Protein AF-A0A8T6NYY4-F1 (afdb_monomer_lite)

Radius of gyration: 15.77 Å; chains: 1; bounding box: 34×22×44 Å

Foldseek 3Di:
DAPEAQEPLLDPVNVVVVVVCVVVVHRHQYEYQDQVSCVVSQVVSVHHYHHCNVCCVVVVDPDDPVVLVVVCVVVVHDSVCVVDPPDPD

Secondary structure (DSSP, 8-state):
--S-EEETTTSHHHHHHHHHHHHTT--PEEE-S-HHHHHHHHHHHT---B--HHHHHTTSSPPPHHHHHHHHHHHT--HHHHH-S----

pLDDT: mean 91.57, std 9.47, range [55.62, 98.06]

Structure (mmCIF, N/CA/C/O backbone):
data_AF-A0A8T6NYY4-F1
#
_entry.id   AF-A0A8T6NYY4-F1
#
loop_
_atom_site.group_PDB
_atom_site.id
_atom_site.type_symbol
_atom_site.label_atom_id
_atom_site.label_alt_id
_atom_site.label_comp_id
_atom_site.label_asym_id
_atom_site.label_entity_id
_atom_site.label_seq_id
_atom_site.pdbx_PDB_ins_code
_atom_site.Cartn_x
_atom_site.Cartn_y
_atom_site.Cartn_z
_atom_site.occupancy
_atom_site.B_iso_or_equiv
_atom_site.auth_seq_id
_atom_site.auth_comp_id
_atom_site.auth_asym_id
_atom_site.auth_atom_id
_atom_site.pdbx_PDB_model_num
ATOM 1 N N . MET A 1 1 ? -8.126 -1.788 -15.361 1.00 60.69 1 MET A N 1
ATOM 2 C CA . MET A 1 1 ? -8.037 -2.046 -13.905 1.00 60.69 1 MET A CA 1
ATOM 3 C C . MET A 1 1 ? -6.871 -2.997 -13.684 1.00 60.69 1 MET A C 1
ATOM 5 O O . MET A 1 1 ? -6.628 -3.774 -14.599 1.00 60.69 1 MET A O 1
ATOM 9 N N . PRO A 1 2 ? -6.114 -2.897 -12.578 1.00 78.12 2 PRO A N 1
ATOM 10 C CA . PRO A 1 2 ? -5.014 -3.824 -12.311 1.00 78.12 2 PRO A CA 1
ATOM 11 C C . PRO A 1 2 ? -5.546 -5.250 -12.132 1.00 78.12 2 PRO A C 1
ATOM 13 O O . PRO A 1 2 ? -6.599 -5.433 -11.522 1.00 78.12 2 PRO A O 1
ATOM 16 N N . ASP A 1 3 ? -4.818 -6.237 -12.656 1.00 87.44 3 ASP A N 1
ATOM 17 C CA . ASP A 1 3 ? -5.232 -7.651 -12.620 1.00 87.44 3 ASP A CA 1
ATOM 18 C C . ASP A 1 3 ? -5.175 -8.219 -11.194 1.00 87.44 3 ASP A C 1
ATOM 20 O O . ASP A 1 3 ? -5.965 -9.075 -10.805 1.00 87.44 3 ASP A O 1
ATOM 24 N N . TRP A 1 4 ? -4.205 -7.738 -10.417 1.00 94.94 4 TRP A N 1
ATOM 25 C CA . TRP A 1 4 ? -3.923 -8.144 -9.045 1.00 94.94 4 TRP A CA 1
ATOM 26 C C . TRP A 1 4 ? -3.000 -7.110 -8.378 1.00 94.94 4 TRP A C 1
ATOM 28 O O . TRP A 1 4 ? -2.555 -6.153 -9.013 1.00 94.94 4 TRP A O 1
ATOM 38 N N . MET A 1 5 ? -2.722 -7.276 -7.085 1.00 95.25 5 MET A N 1
ATOM 39 C CA . MET A 1 5 ? -1.848 -6.394 -6.304 1.00 95.25 5 MET A CA 1
ATOM 40 C C . MET A 1 5 ? -0.628 -7.158 -5.793 1.00 95.25 5 MET A C 1
ATOM 42 O O . MET A 1 5 ? -0.777 -8.237 -5.222 1.00 95.25 5 MET A O 1
ATOM 46 N N . LEU A 1 6 ? 0.561 -6.567 -5.927 1.00 95.94 6 LEU A N 1
ATOM 47 C CA . LEU A 1 6 ? 1.774 -7.031 -5.262 1.00 95.94 6 LEU A CA 1
ATOM 48 C C . LEU A 1 6 ? 2.012 -6.193 -4.007 1.00 95.94 6 LEU A C 1
ATOM 50 O O . LEU A 1 6 ? 2.505 -5.068 -4.090 1.00 95.94 6 LEU A O 1
ATOM 54 N N . TYR A 1 7 ? 1.665 -6.741 -2.846 1.00 95.81 7 TYR A N 1
ATOM 55 C CA . TYR A 1 7 ? 2.001 -6.124 -1.567 1.00 95.81 7 TYR A CA 1
ATOM 56 C C . TYR A 1 7 ? 3.421 -6.510 -1.133 1.00 95.81 7 TYR A C 1
ATOM 58 O O . TYR A 1 7 ? 3.795 -7.678 -1.200 1.00 95.81 7 TYR A O 1
ATOM 66 N N . GLY A 1 8 ? 4.205 -5.531 -0.673 1.00 94.50 8 GLY A N 1
ATOM 67 C CA . GLY A 1 8 ? 5.612 -5.730 -0.306 1.00 94.50 8 GLY A CA 1
ATOM 68 C C . GLY A 1 8 ? 6.574 -5.596 -1.490 1.00 94.50 8 GLY A C 1
ATOM 69 O O . GLY A 1 8 ? 7.656 -6.178 -1.477 1.00 94.50 8 GLY A O 1
ATOM 70 N N . ALA A 1 9 ? 6.188 -4.829 -2.513 1.00 94.06 9 ALA A N 1
ATOM 71 C CA . ALA A 1 9 ? 6.931 -4.732 -3.767 1.00 94.06 9 ALA A CA 1
ATOM 72 C C . ALA A 1 9 ? 8.342 -4.116 -3.640 1.00 94.06 9 ALA A C 1
ATOM 74 O O . ALA A 1 9 ? 9.182 -4.431 -4.466 1.00 94.06 9 ALA A O 1
ATOM 75 N N . TYR A 1 10 ? 8.639 -3.315 -2.609 1.00 92.56 10 TYR A N 1
ATOM 76 C CA . TYR A 1 10 ? 9.982 -2.739 -2.374 1.00 92.56 10 TYR A CA 1
ATOM 77 C C . TYR A 1 10 ? 10.919 -3.633 -1.532 1.00 92.56 10 TYR A C 1
ATOM 79 O O . TYR A 1 10 ? 11.968 -3.194 -1.069 1.00 92.56 10 TYR A O 1
ATOM 87 N N . GLY A 1 11 ? 10.522 -4.873 -1.228 1.00 93.25 11 GLY A N 1
ATOM 88 C CA . GLY A 1 11 ? 11.434 -5.866 -0.651 1.00 93.25 11 GLY A CA 1
ATOM 89 C C . GLY A 1 11 ? 12.255 -6.556 -1.742 1.00 93.25 11 GLY A C 1
ATOM 90 O O . GLY A 1 11 ? 11.829 -6.588 -2.889 1.00 93.25 11 GLY A O 1
ATOM 91 N N . TYR A 1 12 ? 13.372 -7.201 -1.389 1.00 94.94 12 TYR A N 1
ATOM 92 C CA . TYR A 1 12 ? 14.263 -7.856 -2.365 1.00 94.94 12 TYR A CA 1
ATOM 93 C C . TYR A 1 12 ? 13.525 -8.773 -3.362 1.00 94.94 12 TYR A C 1
ATOM 95 O O . TYR A 1 12 ? 13.634 -8.626 -4.578 1.00 94.94 12 TYR A O 1
ATOM 103 N N . THR A 1 13 ? 12.706 -9.697 -2.855 1.00 96.62 13 THR A N 1
ATOM 104 C CA . THR A 1 13 ? 11.909 -10.598 -3.701 1.00 96.62 13 THR A CA 1
ATOM 105 C C . THR A 1 13 ? 10.752 -9.875 -4.390 1.00 96.62 13 THR A C 1
ATOM 107 O O . THR A 1 13 ? 10.408 -10.215 -5.522 1.00 96.62 13 THR A O 1
ATOM 110 N N . GLY A 1 14 ? 10.163 -8.872 -3.736 1.00 96.56 14 GLY A N 1
ATOM 111 C CA . GLY A 1 14 ? 9.090 -8.053 -4.297 1.00 96.56 14 GLY A CA 1
ATOM 112 C C . GLY A 1 14 ? 9.544 -7.293 -5.540 1.00 96.56 14 GLY A C 1
ATOM 113 O O . GLY A 1 14 ? 8.848 -7.332 -6.550 1.00 96.56 14 GLY A O 1
ATOM 114 N N . GLU A 1 15 ? 10.739 -6.703 -5.510 1.00 97.44 15 GLU A N 1
ATOM 115 C CA . GLU A 1 15 ? 11.293 -5.945 -6.631 1.00 97.44 15 GLU A CA 1
ATOM 116 C C . GLU A 1 15 ? 11.533 -6.849 -7.838 1.00 97.44 15 GLU A C 1
ATOM 118 O O . GLU A 1 15 ? 11.089 -6.548 -8.948 1.00 97.44 15 GLU A O 1
ATOM 123 N N . LEU A 1 16 ? 12.176 -8.002 -7.621 1.00 98.06 16 LEU A N 1
ATOM 124 C CA . LEU A 1 16 ? 12.396 -8.996 -8.673 1.00 98.06 16 LEU A CA 1
ATOM 125 C C . LEU A 1 16 ? 11.068 -9.503 -9.246 1.00 98.06 16 LEU A C 1
ATOM 127 O O . LEU A 1 16 ? 10.925 -9.625 -10.462 1.00 98.06 16 LEU A O 1
ATOM 131 N N . THR A 1 17 ? 10.077 -9.745 -8.386 1.00 97.88 17 THR A N 1
ATOM 132 C CA . THR A 1 17 ? 8.740 -10.190 -8.802 1.00 97.88 17 THR A CA 1
ATOM 133 C C . THR A 1 17 ? 8.025 -9.117 -9.620 1.00 97.88 17 THR A C 1
ATOM 135 O O . THR A 1 17 ? 7.481 -9.432 -10.676 1.00 97.88 17 THR A O 1
ATOM 138 N N . ALA A 1 18 ? 8.062 -7.853 -9.188 1.00 97.44 18 ALA A N 1
ATOM 139 C CA . ALA A 1 18 ? 7.451 -6.729 -9.892 1.00 97.44 18 ALA A CA 1
ATOM 140 C C . ALA A 1 18 ? 8.048 -6.572 -11.295 1.00 97.44 18 ALA A C 1
ATOM 142 O O . ALA A 1 18 ? 7.319 -6.586 -12.286 1.00 97.44 18 ALA A O 1
ATOM 143 N N . ARG A 1 19 ? 9.383 -6.527 -11.390 1.00 97.81 19 ARG A N 1
ATOM 144 C CA . ARG A 1 19 ? 10.115 -6.432 -12.663 1.00 97.81 19 ARG A CA 1
ATOM 145 C C . ARG A 1 19 ? 9.762 -7.582 -13.594 1.00 97.81 19 ARG A C 1
ATOM 147 O O . ARG A 1 19 ? 9.443 -7.369 -14.761 1.00 97.81 19 ARG A O 1
ATOM 154 N N . ALA A 1 20 ? 9.778 -8.805 -13.073 1.00 98.00 20 ALA A N 1
ATOM 155 C CA . ALA A 1 20 ? 9.530 -9.997 -13.865 1.00 98.00 20 ALA A CA 1
ATOM 156 C C . ALA A 1 20 ? 8.052 -10.137 -14.280 1.00 98.00 20 ALA A C 1
ATOM 158 O O . ALA A 1 20 ? 7.769 -10.732 -15.320 1.00 98.00 20 ALA A O 1
ATOM 159 N N . ALA A 1 21 ? 7.109 -9.605 -13.498 1.00 97.06 21 ALA A N 1
ATOM 160 C CA . ALA A 1 21 ? 5.696 -9.533 -13.861 1.00 97.06 21 ALA A CA 1
ATOM 161 C C . ALA A 1 21 ? 5.465 -8.513 -14.986 1.00 97.06 21 ALA A C 1
ATOM 163 O O . ALA A 1 21 ? 4.842 -8.848 -15.994 1.00 97.06 21 ALA A O 1
ATOM 164 N N . VAL A 1 22 ? 6.023 -7.305 -14.851 1.00 96.44 22 VAL A N 1
ATOM 165 C CA . VAL A 1 22 ? 5.918 -6.242 -15.864 1.00 96.44 22 VAL A CA 1
ATOM 166 C C . VAL A 1 22 ? 6.579 -6.663 -17.176 1.00 96.44 22 VAL A C 1
ATOM 168 O O . VAL A 1 22 ? 5.974 -6.515 -18.235 1.00 96.44 22 VAL A O 1
ATOM 171 N N . ALA A 1 23 ? 7.760 -7.285 -17.120 1.00 97.62 23 ALA A N 1
ATOM 172 C CA . ALA A 1 23 ? 8.446 -7.820 -18.300 1.00 97.62 23 ALA A CA 1
ATOM 173 C C . ALA A 1 23 ? 7.633 -8.902 -19.039 1.00 97.62 23 ALA A C 1
ATOM 175 O O . ALA A 1 23 ? 7.800 -9.090 -20.240 1.00 97.62 23 ALA A O 1
ATOM 176 N N . ARG A 1 24 ? 6.732 -9.601 -18.336 1.00 96.94 24 ARG A N 1
ATOM 177 C CA . ARG A 1 24 ? 5.801 -10.588 -18.911 1.00 96.94 24 ARG A CA 1
ATOM 178 C C . ARG A 1 24 ? 4.460 -9.985 -19.346 1.00 96.94 24 ARG A C 1
ATOM 180 O O . ARG A 1 24 ? 3.574 -10.723 -19.761 1.00 96.94 24 ARG A O 1
ATOM 187 N N . GLY A 1 25 ? 4.301 -8.664 -19.263 1.00 96.12 25 GLY A N 1
ATOM 188 C CA . GLY A 1 25 ? 3.100 -7.947 -19.695 1.00 96.12 25 GLY A CA 1
ATOM 189 C C . GLY A 1 25 ? 1.977 -7.869 -18.658 1.00 96.12 25 GLY A C 1
ATOM 190 O O . GLY A 1 25 ? 0.905 -7.355 -18.978 1.00 96.12 25 GLY A O 1
ATOM 191 N N . HIS A 1 26 ? 2.1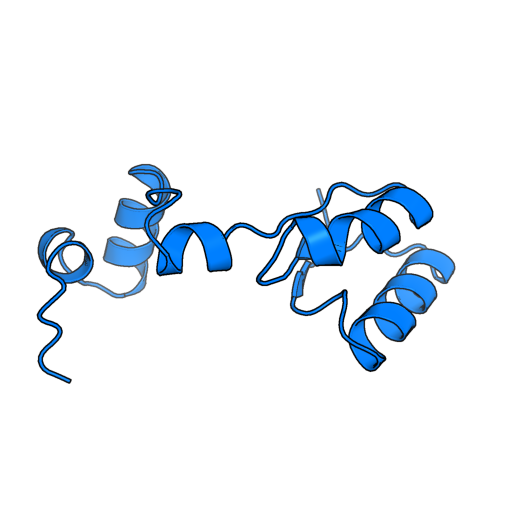96 -8.332 -17.422 1.00 96.19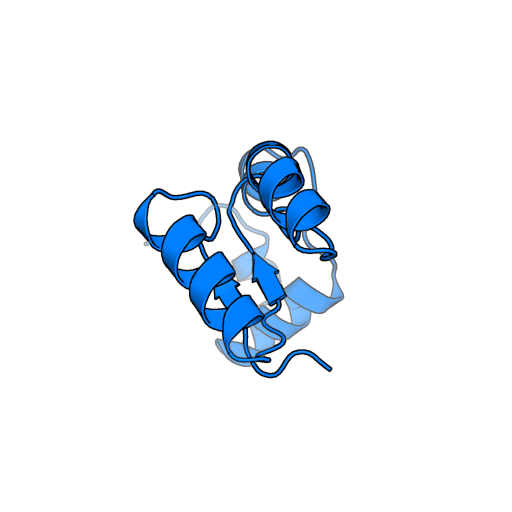 26 HIS A N 1
ATOM 192 C CA . HIS A 1 26 ? 1.217 -8.151 -16.349 1.00 96.19 26 HIS A CA 1
ATOM 193 C C . HIS A 1 26 ? 1.140 -6.689 -15.907 1.00 96.19 26 HIS A C 1
ATOM 195 O O . HIS A 1 26 ? 2.123 -5.947 -15.989 1.00 96.19 26 HIS A O 1
ATOM 201 N N . ARG A 1 27 ? -0.024 -6.293 -15.375 1.00 95.50 27 ARG A N 1
ATOM 202 C CA . ARG A 1 27 ? -0.263 -4.940 -14.852 1.00 95.50 27 ARG A CA 1
ATOM 203 C C . ARG A 1 27 ? -0.667 -4.954 -13.374 1.00 95.50 27 ARG A C 1
ATOM 205 O O . ARG A 1 27 ? -1.816 -4.627 -13.060 1.00 95.50 27 ARG A O 1
ATOM 212 N N . PRO A 1 28 ? 0.232 -5.365 -12.458 1.00 95.62 28 PRO A N 1
ATOM 213 C CA . PRO A 1 28 ? -0.079 -5.388 -11.036 1.00 95.62 28 PRO A CA 1
ATOM 214 C C . PRO A 1 28 ? -0.174 -3.976 -10.452 1.00 95.62 28 PRO A C 1
ATOM 216 O O . PRO A 1 28 ? 0.530 -3.063 -10.871 1.00 95.62 28 PRO A O 1
ATOM 219 N N . LEU A 1 29 ? -0.985 -3.806 -9.413 1.00 95.88 29 LEU A N 1
ATOM 220 C CA . LEU A 1 29 ? -0.878 -2.652 -8.525 1.00 95.88 29 LEU A CA 1
ATOM 221 C C . LEU A 1 29 ? 0.295 -2.877 -7.565 1.00 95.88 29 LEU A C 1
ATOM 223 O O . LEU A 1 29 ? 0.314 -3.872 -6.838 1.00 95.88 29 LEU A O 1
ATOM 227 N N . LEU A 1 30 ? 1.263 -1.961 -7.541 1.00 96.38 30 LEU A N 1
ATOM 228 C CA . LEU A 1 30 ? 2.376 -2.022 -6.595 1.00 96.38 30 LEU A CA 1
ATOM 229 C C . LEU A 1 30 ? 1.948 -1.403 -5.265 1.00 96.38 30 LEU A C 1
ATOM 231 O O . LEU A 1 30 ? 1.599 -0.221 -5.210 1.00 96.38 30 LEU A O 1
ATOM 235 N N . ALA A 1 31 ? 1.980 -2.199 -4.197 1.00 95.81 31 ALA A N 1
ATOM 236 C CA . ALA A 1 31 ? 1.600 -1.769 -2.861 1.00 95.81 31 ALA A CA 1
ATOM 237 C C . ALA A 1 31 ? 2.657 -2.115 -1.811 1.00 95.81 31 ALA A C 1
ATOM 239 O O . ALA A 1 31 ? 3.456 -3.046 -1.948 1.00 95.81 31 ALA A O 1
ATOM 240 N N . GLY A 1 32 ? 2.640 -1.376 -0.709 1.00 94.19 32 GLY A N 1
ATOM 241 C CA . GLY A 1 32 ? 3.517 -1.648 0.420 1.00 94.19 32 GLY A CA 1
ATOM 242 C C . GLY A 1 32 ? 3.195 -0.789 1.632 1.00 94.19 32 GLY A C 1
ATOM 243 O O . GLY A 1 32 ? 2.189 -0.083 1.661 1.00 94.19 32 GLY A O 1
ATOM 244 N N . ARG A 1 33 ? 4.050 -0.857 2.655 1.00 94.69 33 ARG A N 1
ATOM 245 C CA . ARG A 1 33 ? 3.816 -0.120 3.900 1.00 94.69 33 ARG A CA 1
ATOM 246 C C . ARG A 1 33 ? 4.143 1.364 3.757 1.00 94.69 33 ARG A C 1
ATOM 248 O O . ARG A 1 33 ? 3.340 2.192 4.166 1.00 94.69 33 ARG A O 1
ATOM 255 N N . SER 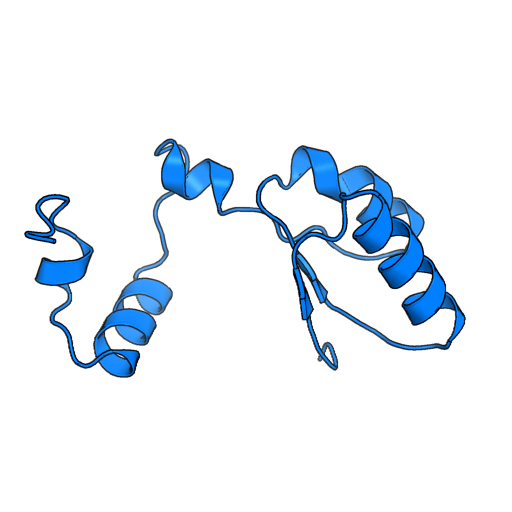A 1 34 ? 5.289 1.673 3.148 1.00 94.75 34 SER A N 1
ATOM 256 C CA . SER A 1 34 ? 5.796 3.033 2.932 1.00 94.75 34 SER A CA 1
ATOM 257 C C . SER A 1 34 ? 5.754 3.393 1.450 1.00 94.75 34 SER A C 1
ATOM 259 O O . SER A 1 34 ? 6.326 2.678 0.626 1.00 94.75 34 SER A O 1
ATOM 261 N N . ARG A 1 35 ? 5.091 4.507 1.119 1.00 94.19 35 ARG A N 1
ATOM 262 C CA . ARG A 1 35 ? 5.086 5.065 -0.237 1.00 94.19 35 ARG A CA 1
ATOM 263 C C . ARG A 1 35 ? 6.483 5.479 -0.677 1.00 94.19 35 ARG A C 1
ATOM 265 O O . ARG A 1 35 ? 6.889 5.076 -1.753 1.00 94.19 35 ARG A O 1
ATOM 272 N N . GLU A 1 36 ? 7.209 6.206 0.168 1.00 94.88 36 GLU A N 1
ATOM 273 C CA . GLU A 1 36 ? 8.560 6.711 -0.120 1.00 94.88 36 GLU A CA 1
ATOM 274 C C . GLU A 1 36 ? 9.509 5.591 -0.568 1.00 94.88 36 GLU A C 1
ATOM 276 O O . GLU A 1 36 ? 10.215 5.726 -1.558 1.00 94.88 36 GLU A O 1
ATOM 281 N N . LYS A 1 37 ? 9.472 4.4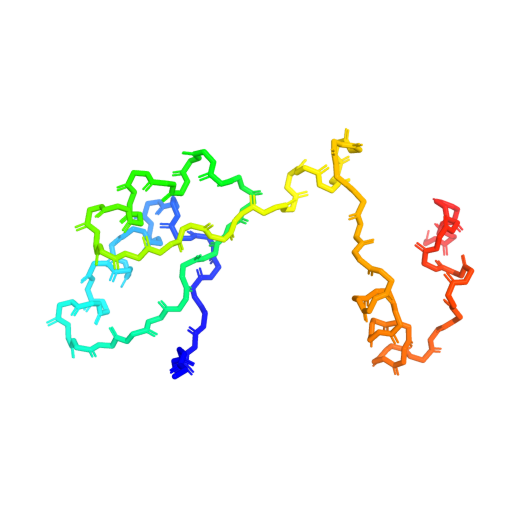34 0.107 1.00 95.38 37 LYS A N 1
ATOM 282 C CA . LYS A 1 37 ? 10.296 3.275 -0.275 1.00 95.38 37 LYS A CA 1
ATOM 283 C C . LYS A 1 37 ? 9.848 2.610 -1.576 1.00 95.38 37 LYS A C 1
ATOM 285 O O . LYS A 1 37 ? 10.646 1.947 -2.225 1.00 95.38 37 LYS A O 1
ATOM 290 N N . LEU A 1 38 ? 8.570 2.730 -1.923 1.00 96.50 38 LEU A N 1
ATOM 291 C CA . LEU A 1 38 ? 7.986 2.114 -3.111 1.00 96.50 38 LEU A CA 1
ATOM 292 C C . LEU A 1 38 ? 8.118 2.988 -4.363 1.00 96.50 38 LEU A C 1
ATOM 294 O O . LEU A 1 38 ? 8.122 2.461 -5.473 1.00 96.50 38 LEU A O 1
ATOM 298 N N . GLU A 1 39 ? 8.191 4.304 -4.181 1.00 96.69 39 GLU A N 1
ATOM 299 C CA . GLU A 1 39 ? 8.171 5.309 -5.245 1.00 96.69 39 GLU A CA 1
ATOM 300 C C . GLU A 1 39 ? 9.265 5.087 -6.301 1.00 96.69 39 GLU A C 1
ATOM 302 O O . GLU A 1 39 ? 8.895 5.020 -7.471 1.00 96.69 39 GLU A O 1
ATOM 307 N N . PRO A 1 40 ? 10.539 4.799 -5.951 1.00 97.06 40 PRO A N 1
ATOM 308 C CA . PRO A 1 40 ? 11.579 4.555 -6.953 1.00 97.06 40 PRO A CA 1
ATOM 309 C C . PRO A 1 40 ? 11.264 3.379 -7.888 1.00 97.06 40 PRO A C 1
ATOM 311 O O . PRO A 1 40 ? 11.402 3.490 -9.104 1.00 97.06 40 PRO A O 1
ATOM 314 N N . LEU A 1 41 ? 10.788 2.255 -7.334 1.00 96.81 41 LEU A N 1
ATOM 315 C CA . LEU A 1 41 ? 10.409 1.080 -8.125 1.00 96.81 41 LEU A CA 1
ATOM 316 C C . LEU A 1 41 ? 9.177 1.362 -8.992 1.00 96.81 41 LEU A C 1
ATOM 318 O O . LEU A 1 41 ? 9.093 0.897 -10.128 1.00 96.81 41 LEU A O 1
ATOM 322 N N . ALA A 1 42 ? 8.196 2.082 -8.445 1.00 96.56 42 ALA A N 1
ATOM 323 C CA . ALA A 1 42 ? 6.984 2.421 -9.174 1.00 96.56 42 ALA A CA 1
ATOM 324 C C . ALA A 1 42 ? 7.293 3.348 -10.354 1.00 96.56 42 ALA A C 1
ATOM 326 O O . ALA A 1 42 ? 6.858 3.054 -11.463 1.00 96.56 42 ALA A O 1
ATOM 327 N N . GLU A 1 43 ? 8.086 4.399 -10.143 1.00 97.25 43 GLU A N 1
ATOM 328 C CA . GLU A 1 43 ? 8.520 5.318 -11.197 1.00 97.25 43 GLU A CA 1
ATOM 329 C C . GLU A 1 43 ? 9.288 4.591 -12.300 1.00 97.25 43 GLU A C 1
ATOM 331 O O . GLU A 1 43 ? 8.954 4.739 -13.476 1.00 97.25 43 GLU A O 1
ATOM 336 N N . GLU A 1 44 ? 10.251 3.743 -11.929 1.00 97.06 44 GLU A N 1
ATOM 337 C CA . GLU A 1 44 ? 11.037 2.965 -12.886 1.00 97.06 44 GLU A CA 1
ATOM 338 C C . GLU A 1 44 ? 10.157 2.085 -13.785 1.00 97.06 44 GLU A C 1
ATOM 340 O O . GLU A 1 44 ? 10.394 1.969 -14.988 1.00 97.06 44 GLU A O 1
ATOM 345 N N . LEU A 1 45 ? 9.125 1.463 -13.212 1.00 96.44 45 LEU A N 1
ATOM 346 C CA . LEU A 1 45 ? 8.237 0.556 -13.936 1.00 96.44 45 LEU A CA 1
ATOM 347 C C . LEU A 1 45 ? 7.045 1.269 -14.603 1.00 96.44 45 LEU A C 1
ATOM 349 O O . LEU A 1 45 ? 6.248 0.606 -15.269 1.00 96.44 45 LEU A O 1
ATOM 353 N N . GLY A 1 46 ? 6.897 2.589 -14.437 1.00 95.62 46 GLY A N 1
ATOM 354 C CA . GLY A 1 46 ? 5.775 3.366 -14.980 1.00 95.62 46 GLY A CA 1
ATOM 355 C C . GLY A 1 46 ? 4.447 3.178 -14.229 1.00 95.62 46 GLY A C 1
ATOM 356 O O . GLY A 1 46 ? 3.376 3.223 -14.834 1.00 95.62 46 GLY A O 1
ATOM 357 N N . TYR A 1 47 ? 4.508 2.943 -12.918 1.00 94.88 47 TYR A N 1
ATOM 358 C CA . TYR A 1 47 ? 3.375 2.754 -12.008 1.00 94.88 47 TYR A CA 1
ATOM 359 C C . TYR A 1 47 ? 3.256 3.899 -10.994 1.00 94.88 47 TYR A C 1
ATOM 361 O O . TYR A 1 47 ? 4.155 4.711 -10.806 1.00 94.88 47 TYR A O 1
ATOM 369 N N . THR A 1 48 ? 2.129 3.933 -10.283 1.00 92.94 48 THR A N 1
ATOM 370 C CA . THR A 1 48 ? 1.945 4.771 -9.091 1.00 92.94 48 THR A CA 1
ATOM 371 C C . THR A 1 48 ? 2.188 3.945 -7.829 1.00 92.94 48 THR A C 1
ATOM 373 O O . THR A 1 48 ? 1.702 2.819 -7.715 1.00 92.94 48 THR A O 1
ATOM 376 N N . ALA A 1 49 ? 2.922 4.501 -6.864 1.00 93.31 49 ALA A N 1
ATOM 377 C CA . ALA A 1 49 ? 3.175 3.852 -5.582 1.00 93.31 49 ALA A CA 1
ATOM 378 C C . ALA A 1 49 ? 1.960 3.940 -4.641 1.00 93.31 49 ALA A C 1
ATOM 380 O O . ALA A 1 49 ? 1.505 5.031 -4.289 1.00 93.31 49 ALA A O 1
ATOM 381 N N . HIS A 1 50 ? 1.476 2.789 -4.161 1.00 92.81 50 HIS A N 1
ATOM 382 C CA . HIS A 1 50 ? 0.386 2.709 -3.183 1.00 92.81 50 HIS A CA 1
ATOM 383 C C . HIS A 1 50 ? 0.890 2.238 -1.810 1.00 92.81 50 HIS A C 1
ATOM 385 O O . HIS A 1 50 ? 0.814 1.056 -1.475 1.00 92.81 50 HIS A O 1
ATOM 391 N N . GLY A 1 51 ? 1.395 3.165 -0.989 1.00 89.75 51 GLY A N 1
ATOM 392 C CA . GLY A 1 51 ? 1.917 2.840 0.343 1.00 89.75 51 GLY A CA 1
ATOM 393 C C . GLY A 1 51 ? 1.493 3.807 1.442 1.00 89.75 51 GLY A C 1
ATOM 394 O O . GLY A 1 51 ? 2.224 4.735 1.760 1.00 89.75 51 GLY A O 1
ATOM 395 N N . TYR A 1 52 ? 0.323 3.582 2.044 1.00 90.00 52 TYR A N 1
ATOM 396 C CA . TYR A 1 52 ? -0.220 4.472 3.084 1.00 90.00 52 TYR A CA 1
ATOM 397 C C . TYR A 1 52 ? -0.276 3.841 4.476 1.00 90.00 52 TYR A C 1
ATOM 399 O O . TYR A 1 52 ? -0.591 4.535 5.434 1.00 90.00 52 TYR A O 1
ATOM 407 N N . ILE A 1 53 ? 0.025 2.546 4.617 1.00 89.94 53 ILE A N 1
ATOM 408 C CA . ILE A 1 53 ? -0.153 1.836 5.894 1.00 89.94 53 ILE A CA 1
ATOM 409 C C . ILE A 1 53 ? 0.728 2.447 6.983 1.00 89.94 53 ILE A C 1
AT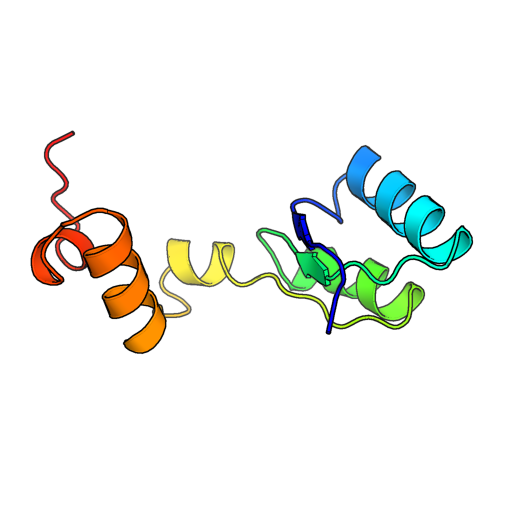OM 411 O O . ILE A 1 53 ? 0.231 2.703 8.071 1.00 89.94 53 ILE A O 1
ATOM 415 N N . SER A 1 54 ? 1.987 2.788 6.678 1.00 91.88 54 SER A N 1
ATOM 416 C CA . SER A 1 54 ? 2.854 3.437 7.666 1.00 91.88 54 SER A CA 1
ATOM 417 C C . SER A 1 54 ? 2.316 4.786 8.130 1.00 91.88 54 SER A C 1
ATOM 419 O O . SER A 1 54 ? 2.581 5.173 9.257 1.00 91.88 54 SER A O 1
ATOM 421 N N . GLU A 1 55 ? 1.610 5.521 7.264 1.00 92.50 55 GLU A N 1
ATOM 422 C CA . GLU A 1 55 ? 0.995 6.806 7.621 1.00 92.50 55 GLU A CA 1
ATOM 423 C C . GLU A 1 55 ? -0.247 6.621 8.497 1.00 92.50 55 GLU A C 1
ATOM 425 O O . GLU A 1 55 ? -0.523 7.459 9.349 1.00 92.50 55 GLU A O 1
ATOM 430 N N . LEU A 1 56 ? -0.989 5.528 8.293 1.00 90.31 56 LEU A N 1
ATOM 431 C CA . LEU A 1 56 ? -2.118 5.169 9.149 1.00 90.31 56 LEU A CA 1
ATOM 432 C C . LEU A 1 56 ? -1.633 4.790 10.553 1.00 90.31 56 LEU A C 1
ATOM 434 O O . LEU A 1 56 ? -2.123 5.321 11.541 1.00 90.31 56 LEU A O 1
ATOM 438 N N . GLU A 1 57 ? -0.625 3.923 10.638 1.00 89.31 57 GLU A N 1
ATOM 439 C CA . GLU A 1 57 ? -0.100 3.407 11.910 1.00 89.31 57 GLU A CA 1
ATOM 440 C C . GLU A 1 57 ? 0.580 4.475 12.774 1.00 89.31 57 GLU A C 1
ATOM 442 O O . GLU A 1 57 ? 0.617 4.345 13.992 1.00 89.31 57 GLU A O 1
ATOM 447 N N . ASN A 1 58 ? 1.152 5.517 12.164 1.00 91.75 58 ASN A N 1
ATOM 448 C CA . ASN A 1 58 ? 1.800 6.606 12.898 1.00 91.75 58 ASN A CA 1
ATOM 449 C C . ASN A 1 58 ? 0.912 7.851 13.048 1.00 91.75 58 ASN A C 1
ATOM 451 O O . ASN A 1 58 ? 1.416 8.912 13.419 1.00 91.75 58 ASN A O 1
ATOM 455 N N . GLY A 1 59 ? -0.379 7.744 12.719 1.00 89.50 59 GLY A N 1
ATOM 456 C CA . GLY A 1 59 ? -1.353 8.825 12.866 1.00 89.50 59 GLY A CA 1
ATOM 457 C C . GLY A 1 59 ? -1.179 9.999 11.896 1.00 89.50 59 GLY A C 1
ATOM 458 O O . GLY A 1 59 ? -1.903 10.985 12.005 1.00 89.50 59 GLY A O 1
ATOM 459 N N . LYS A 1 60 ? -0.259 9.926 10.921 1.00 91.69 60 LYS A N 1
ATOM 460 C CA . LYS A 1 60 ? -0.105 10.968 9.886 1.00 91.69 60 LYS A CA 1
ATOM 461 C C . LYS A 1 60 ? -1.281 11.004 8.917 1.00 91.69 60 LYS A C 1
ATOM 463 O O . LYS A 1 60 ? -1.495 12.013 8.246 1.00 91.69 60 LYS A O 1
ATOM 468 N N . LYS A 1 61 ? -2.024 9.904 8.811 1.00 90.75 61 LYS A N 1
ATOM 469 C CA . LYS A 1 61 ? -3.202 9.787 7.962 1.00 90.75 61 LYS A CA 1
ATOM 470 C C . LYS A 1 61 ? -4.282 8.993 8.675 1.00 90.75 61 LYS A C 1
ATOM 472 O O . LYS A 1 61 ? -4.002 7.979 9.297 1.00 90.75 61 LYS A O 1
ATOM 477 N N . SER A 1 62 ? -5.530 9.414 8.525 1.00 89.75 62 SER A N 1
ATOM 478 C CA . SER A 1 62 ? -6.679 8.633 8.982 1.00 89.75 62 SER A CA 1
ATOM 479 C C . SER A 1 62 ? -7.264 7.818 7.826 1.00 89.75 62 SER A C 1
ATOM 481 O O . SER A 1 62 ? -7.251 8.276 6.674 1.00 89.75 62 SER A O 1
ATOM 483 N N . PRO A 1 63 ? -7.793 6.612 8.090 1.00 90.25 63 PRO A N 1
ATOM 484 C CA . PRO A 1 63 ? -8.508 5.855 7.076 1.00 90.25 63 PRO A CA 1
ATOM 485 C C . PRO A 1 63 ? -9.756 6.626 6.629 1.00 90.25 63 PRO A C 1
ATOM 487 O O . PRO A 1 63 ? -10.413 7.307 7.413 1.00 90.25 63 PRO A O 1
ATOM 490 N N . SER A 1 64 ? -10.114 6.512 5.349 1.00 92.25 64 SER A N 1
ATOM 491 C CA . SER A 1 64 ? -11.362 7.113 4.861 1.00 92.25 64 SER A CA 1
ATOM 492 C C . SER A 1 64 ? -12.583 6.451 5.511 1.00 92.25 64 SER A C 1
ATOM 494 O O . SER A 1 64 ? -12.589 5.234 5.706 1.00 92.25 64 SER A O 1
ATOM 496 N N . VAL A 1 65 ? -13.664 7.208 5.720 1.00 93.50 65 VAL A N 1
ATOM 497 C CA . VAL A 1 65 ? -14.949 6.672 6.220 1.00 93.50 65 VAL A CA 1
ATOM 498 C C . VAL A 1 65 ? -15.435 5.490 5.374 1.00 93.50 65 VAL A C 1
ATOM 500 O O . VAL A 1 65 ? -15.938 4.501 5.899 1.00 93.50 65 VAL A O 1
ATOM 503 N N . ASN A 1 66 ? -15.237 5.541 4.053 1.00 95.75 66 ASN A N 1
ATOM 504 C CA . ASN A 1 66 ? -15.631 4.447 3.167 1.00 95.75 66 ASN A CA 1
ATOM 505 C C . ASN A 1 66 ? -14.866 3.146 3.464 1.00 95.75 66 ASN A C 1
ATOM 507 O O . ASN A 1 66 ? -15.465 2.073 3.435 1.00 95.75 66 ASN A O 1
ATOM 511 N N . LEU A 1 67 ? -13.567 3.241 3.769 1.00 92.81 67 LEU A N 1
ATOM 512 C CA . LEU A 1 67 ? -12.753 2.094 4.168 1.00 92.81 67 LEU A CA 1
ATOM 513 C C . LEU A 1 67 ? -13.251 1.517 5.495 1.00 92.81 67 LEU A C 1
ATOM 515 O O . LEU A 1 67 ? -13.497 0.317 5.558 1.00 92.81 67 LEU A O 1
ATOM 519 N N . VAL A 1 68 ? -13.480 2.367 6.501 1.00 93.69 68 VAL A N 1
ATOM 520 C CA . VAL A 1 68 ? -13.999 1.947 7.814 1.00 93.69 68 VAL A CA 1
ATOM 521 C C . VAL A 1 68 ? -15.321 1.192 7.655 1.00 93.69 68 VAL A C 1
ATOM 523 O O . VAL A 1 68 ? -15.444 0.060 8.109 1.00 93.69 68 VAL A O 1
ATOM 526 N N . LEU A 1 69 ? -16.278 1.749 6.905 1.00 95.94 69 LEU A N 1
ATOM 527 C CA . LEU A 1 69 ? -17.572 1.104 6.649 1.00 95.94 69 LEU A CA 1
ATOM 528 C C . LEU A 1 69 ? -17.449 -0.228 5.894 1.00 95.94 69 LEU A C 1
ATOM 530 O O . LEU A 1 69 ? -18.247 -1.140 6.111 1.00 95.94 69 LEU A O 1
ATOM 534 N N . ARG A 1 70 ? -16.491 -0.351 4.967 1.00 96.31 70 ARG A N 1
ATOM 535 C CA . ARG A 1 70 ? -16.244 -1.611 4.248 1.00 96.31 70 ARG A CA 1
ATOM 536 C C . ARG A 1 70 ? -15.658 -2.673 5.168 1.00 96.31 70 ARG A C 1
ATOM 538 O O . ARG A 1 70 ? -16.104 -3.811 5.091 1.00 96.31 70 ARG A O 1
ATOM 545 N N . VAL A 1 71 ? -14.690 -2.309 6.007 1.00 95.38 71 VAL A N 1
ATOM 546 C CA . VAL A 1 71 ? -14.060 -3.225 6.967 1.00 95.38 71 VAL A CA 1
ATOM 547 C C . VAL A 1 71 ? -15.088 -3.686 7.998 1.00 95.38 71 VAL A C 1
ATOM 549 O O . VAL A 1 71 ? -15.270 -4.890 8.144 1.00 95.38 71 VAL A O 1
ATOM 552 N N . ALA A 1 72 ? -15.839 -2.755 8.595 1.00 95.88 72 ALA A N 1
ATOM 553 C CA . ALA A 1 72 ? -16.902 -3.047 9.559 1.00 95.88 72 ALA A CA 1
ATOM 554 C C . ALA A 1 72 ? -17.880 -4.101 9.020 1.00 95.88 72 ALA A C 1
ATOM 556 O O . ALA A 1 72 ? -18.045 -5.169 9.599 1.00 95.88 72 ALA A O 1
ATOM 557 N N . ARG A 1 73 ? -18.432 -3.869 7.821 1.00 96.88 73 ARG A N 1
ATOM 558 C CA . ARG A 1 73 ? -19.337 -4.830 7.169 1.00 96.88 73 ARG A CA 1
ATOM 559 C C . ARG A 1 73 ? -18.670 -6.151 6.795 1.00 96.88 73 ARG A C 1
ATOM 561 O O . ARG A 1 73 ? -19.319 -7.187 6.832 1.00 96.88 73 ARG A O 1
ATOM 568 N N . ARG A 1 74 ? -17.407 -6.131 6.360 1.00 97.56 74 ARG A N 1
ATOM 569 C CA . ARG A 1 74 ? -16.707 -7.335 5.881 1.00 97.56 74 ARG A CA 1
ATOM 570 C C . ARG A 1 74 ? -16.400 -8.321 7.006 1.00 97.56 74 ARG A C 1
ATOM 572 O O . ARG A 1 74 ? -16.318 -9.520 6.727 1.00 97.56 74 ARG A O 1
ATOM 579 N N . PHE A 1 75 ? -16.188 -7.803 8.211 1.00 95.88 75 PHE A N 1
ATOM 580 C CA . PHE A 1 75 ? -15.865 -8.575 9.408 1.00 95.88 75 PHE A CA 1
ATOM 581 C C . PHE A 1 75 ? -17.024 -8.656 10.408 1.00 95.88 75 PHE A C 1
ATOM 583 O O . PHE A 1 75 ? -16.845 -9.253 11.459 1.00 95.88 75 PHE A O 1
ATOM 590 N N . ASP A 1 76 ? -18.193 -8.108 10.062 1.00 96.12 76 ASP A N 1
ATOM 591 C CA . ASP A 1 76 ? -19.395 -8.081 10.906 1.00 96.12 76 ASP A CA 1
ATOM 592 C C . ASP A 1 76 ? -19.153 -7.468 12.298 1.00 96.12 76 ASP A C 1
ATOM 594 O O . ASP A 1 76 ? -19.543 -8.002 13.331 1.00 96.12 76 ASP A O 1
ATOM 598 N N . VAL A 1 77 ? -18.470 -6.320 12.317 1.00 94.75 77 VAL A N 1
ATOM 599 C CA . VAL A 1 77 ? -18.186 -5.539 13.531 1.00 94.75 77 VAL A CA 1
ATOM 600 C C . VAL A 1 77 ? -18.759 -4.130 13.410 1.00 94.75 77 VAL A C 1
ATOM 602 O O . VAL A 1 77 ? -18.962 -3.617 12.305 1.00 94.75 77 VAL A O 1
ATOM 605 N N . SER A 1 78 ? -19.020 -3.477 14.545 1.00 93.56 78 SER A N 1
ATOM 606 C CA . SER A 1 78 ? -19.454 -2.078 14.549 1.00 93.56 78 SER A CA 1
ATOM 607 C C . SER A 1 78 ? -18.326 -1.145 14.100 1.00 93.56 78 SER A C 1
ATOM 609 O O . SER A 1 78 ? -17.141 -1.476 14.166 1.00 93.56 78 SER A O 1
ATOM 611 N N . THR A 1 79 ? -18.684 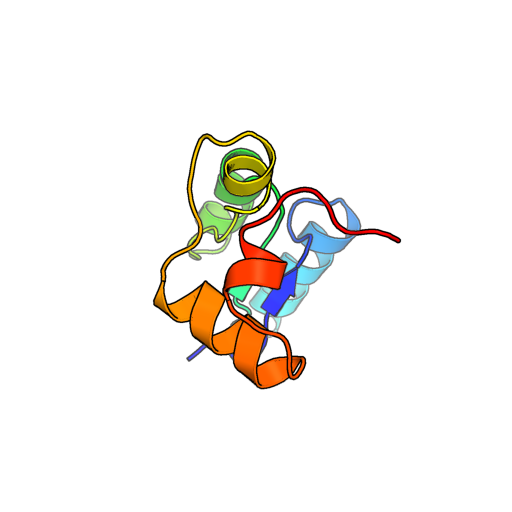0.057 13.646 1.00 92.12 79 THR A N 1
ATOM 612 C CA . THR A 1 79 ? -17.687 1.100 13.375 1.00 92.12 79 THR A CA 1
ATOM 613 C C . THR A 1 79 ? -16.967 1.529 14.646 1.00 92.12 79 THR A C 1
ATOM 615 O O . THR A 1 79 ? -15.767 1.757 14.593 1.00 92.12 79 THR A O 1
ATOM 618 N N . ASP A 1 80 ? -17.664 1.581 15.783 1.00 90.44 80 ASP A N 1
ATOM 619 C CA . ASP A 1 80 ? -17.085 1.914 17.088 1.00 90.44 80 ASP A CA 1
ATOM 620 C C . ASP A 1 80 ? -15.981 0.930 17.491 1.00 90.44 80 ASP A C 1
ATOM 622 O O . ASP A 1 80 ? -14.933 1.356 17.961 1.00 90.44 80 ASP A O 1
ATOM 626 N N . ALA A 1 81 ? -16.156 -0.367 17.210 1.00 88.94 81 ALA A N 1
ATOM 627 C CA . ALA A 1 81 ? -15.134 -1.384 17.467 1.00 88.94 81 ALA A CA 1
ATOM 628 C C . ALA A 1 81 ? -13.850 -1.188 16.638 1.00 88.94 81 ALA A C 1
ATOM 630 O O . ALA A 1 81 ? -12.794 -1.664 17.030 1.00 88.94 81 ALA A O 1
ATOM 631 N N . LEU A 1 82 ? -13.925 -0.503 15.491 1.00 88.50 82 LEU A N 1
ATOM 632 C CA . LEU A 1 82 ? -12.750 -0.165 14.676 1.00 88.50 82 LEU A CA 1
ATOM 633 C C . LEU A 1 82 ? -12.131 1.189 15.039 1.00 88.50 82 LEU A C 1
ATOM 635 O O . LEU A 1 82 ? -11.017 1.474 14.607 1.00 88.50 82 LEU A O 1
ATOM 639 N N . LEU A 1 83 ? -12.884 2.049 15.726 1.00 84.56 83 LEU A N 1
ATOM 640 C CA . LEU A 1 83 ? -12.462 3.401 16.096 1.00 84.56 83 LEU A CA 1
ATOM 641 C C . LEU A 1 83 ? -11.931 3.474 17.531 1.00 84.56 83 LEU A C 1
ATOM 643 O O . LEU A 1 83 ? -11.182 4.395 17.841 1.00 84.56 83 LEU A O 1
ATOM 647 N N . ASN A 1 84 ? -12.316 2.529 18.388 1.00 78.75 84 ASN A N 1
ATOM 648 C CA . ASN A 1 84 ? -11.746 2.379 19.717 1.00 78.75 84 ASN A CA 1
ATOM 649 C C . ASN A 1 84 ? -10.427 1.602 19.636 1.00 78.75 84 ASN A C 1
ATOM 651 O O . ASN A 1 84 ? -10.407 0.455 19.198 1.00 78.75 84 ASN A O 1
ATOM 655 N N . ASP A 1 85 ? -9.343 2.219 20.109 1.00 63.47 85 ASP A N 1
ATOM 656 C CA . ASP A 1 85 ? -8.015 1.591 20.225 1.00 63.47 85 ASP A CA 1
ATOM 657 C C . ASP A 1 85 ? -7.956 0.503 21.319 1.00 63.47 85 ASP A C 1
ATOM 659 O O . ASP A 1 85 ? -6.962 -0.215 21.437 1.00 63.47 85 ASP A O 1
ATOM 663 N N . GLU A 1 86 ? -9.022 0.344 22.108 1.00 58.56 86 GLU A N 1
ATOM 664 C CA . GLU A 1 86 ? -9.187 -0.751 23.066 1.00 58.56 86 GLU A CA 1
ATOM 665 C C . GLU A 1 86 ? -9.794 -1.969 22.364 1.00 58.56 86 GLU A C 1
ATOM 667 O O . GLU A 1 86 ? -10.976 -2.288 22.496 1.00 58.56 86 GLU A O 1
ATOM 672 N N . LEU A 1 87 ? -8.976 -2.644 21.560 1.00 58.66 87 LEU A N 1
ATOM 673 C CA . LEU A 1 87 ? -9.272 -4.015 21.173 1.00 58.66 87 LEU A CA 1
ATOM 674 C C . LEU A 1 87 ? -8.845 -4.920 22.333 1.00 58.66 87 LEU A C 1
ATOM 676 O O . LEU A 1 87 ? -7.652 -5.168 22.513 1.00 58.66 87 LEU A O 1
ATOM 680 N N . ASP A 1 88 ? -9.815 -5.405 23.109 1.00 57.50 88 ASP A N 1
ATOM 681 C CA . ASP A 1 88 ? -9.619 -6.527 24.033 1.00 57.50 88 ASP A CA 1
ATOM 682 C C . ASP A 1 88 ? -9.294 -7.786 23.202 1.00 57.50 88 ASP A C 1
ATOM 684 O O . ASP A 1 88 ? -10.194 -8.507 22.761 1.00 57.50 88 ASP A O 1
ATOM 688 N N . LEU A 1 89 ? -8.006 -8.003 22.911 1.00 55.62 89 LEU A N 1
ATOM 689 C CA . LEU A 1 89 ? -7.467 -9.169 22.194 1.00 55.62 89 LEU A CA 1
ATOM 690 C C . LEU A 1 89 ? -6.862 -10.199 23.149 1.00 55.62 89 LEU A C 1
ATOM 692 O O . LEU A 1 89 ? -6.100 -9.795 24.057 1.00 55.62 89 LEU A O 1
#

Sequence (89 aa):
MPDWMLYGAYGYTGELTARAAVARGHRPLLAGRSREKLEPLAEELGYTAHGYISELENGKKSPSVNLVLRVARRFDVSTDALLNDELDL